Protein AF-A0A8S2GYN4-F1 (afdb_monomer_lite)

Foldseek 3Di:
DPDVVVVVVVVVVVVVVVVVVVVVVVVVCPVPPPVVVVVVVVPPDPVVVVVVVVVLVVPFDFDDPVVCPVQDDPVLCCCPPVVDDDDPPPDPCLPPQDFDFDADSGSRHTDDGSVPDDHDPRD

pLDDT: mean 79.99, std 14.79, range [48.34, 97.19]

Secondary structure (DSSP, 8-state):
---HHHHHHHHHHHHHHHHHHHHHHHHTTTT-SHHHHHHHHHHH--HHHHHHHHHHHHH--PPPHHHHHHHS-HHHHHHHHH---PPTT-STTTT---SSEEE-TTT--EEEEGGG----TT-

Sequence (123 aa):
MRDSSDLLMGTMILVGLVMLIAIGLEQYGVFMIEKDILIDKARREDPHRESSQRQRMAKFVKPDDAILKEMLTDLQYEVTQHNATEPVNSGIFYTHFARGIYVDIVSKEPLFSSVDKYECPCG

Organism: NCBI:txid1234261

InterPro domains:
  IPR002579 Peptide methionine sulphoxide reductase MrsB domain [PF01641] (72-123)
  IPR002579 Peptide methionine sulphoxide reductase MrsB domain [PS51790] (65-123)
  IPR011057 Mss4-like superfamily [SSF51316] (61-123)
  IPR028427 Peptide methionine sulfoxide reductase MsrB [PTHR10173] (49-123)

Structure (mmCIF, N/CA/C/O backbone):
data_AF-A0A8S2GYN4-F1
#
_entry.id   AF-A0A8S2GYN4-F1
#
loop_
_atom_site.group_PDB
_atom_site.id
_atom_site.type_symbol
_atom_site.label_atom_id
_atom_site.label_alt_id
_atom_site.label_comp_id
_atom_site.label_asym_id
_atom_site.label_entity_id
_atom_site.label_seq_id
_atom_site.pdbx_PDB_ins_code
_atom_site.Cartn_x
_atom_site.Cartn_y
_atom_site.Cartn_z
_atom_site.occupancy
_atom_site.B_iso_or_equiv
_atom_site.auth_seq_id
_atom_site.auth_comp_id
_atom_site.auth_asym_id
_atom_site.auth_atom_id
_atom_site.pdb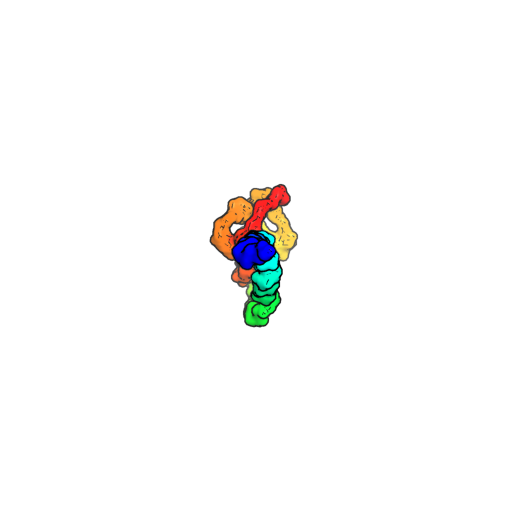x_PDB_model_num
ATOM 1 N N . MET A 1 1 ? 28.814 -14.477 -79.904 1.00 56.62 1 MET A N 1
ATOM 2 C CA . MET A 1 1 ? 28.684 -15.475 -78.824 1.00 56.62 1 MET A CA 1
ATOM 3 C C . MET A 1 1 ? 28.675 -14.709 -77.514 1.00 56.62 1 MET A C 1
ATOM 5 O O . MET A 1 1 ? 29.689 -14.104 -77.211 1.00 56.62 1 MET A O 1
ATOM 9 N N . ARG A 1 2 ? 27.526 -14.595 -76.831 1.00 62.47 2 ARG A N 1
ATOM 10 C CA . ARG A 1 2 ? 27.492 -14.052 -75.462 1.00 62.47 2 ARG A CA 1
ATOM 11 C C . ARG A 1 2 ? 27.864 -15.199 -74.544 1.00 62.47 2 ARG A C 1
ATOM 13 O O . ARG A 1 2 ? 27.263 -16.268 -74.653 1.00 62.47 2 ARG A O 1
ATOM 20 N N . ASP A 1 3 ? 28.919 -14.992 -73.780 1.00 66.62 3 ASP A N 1
ATOM 21 C CA . ASP A 1 3 ? 29.557 -16.037 -73.008 1.00 66.62 3 ASP A CA 1
ATOM 22 C C . ASP A 1 3 ? 28.599 -16.485 -71.897 1.00 66.62 3 ASP A C 1
ATOM 24 O O . ASP A 1 3 ? 27.959 -15.669 -71.232 1.00 66.62 3 ASP A O 1
ATOM 28 N N . SER A 1 4 ? 28.401 -17.795 -71.744 1.00 66.62 4 SER A N 1
ATOM 29 C CA . SER A 1 4 ? 27.432 -18.325 -70.764 1.00 66.62 4 SER A CA 1
ATOM 30 C C . SER A 1 4 ? 27.874 -18.047 -69.318 1.00 66.62 4 SER A C 1
ATOM 32 O O . SER A 1 4 ? 27.058 -18.065 -68.397 1.00 66.62 4 SER A O 1
ATOM 34 N N . SER A 1 5 ? 29.155 -17.724 -69.139 1.00 68.88 5 SER A N 1
ATOM 35 C CA . SER A 1 5 ? 29.784 -17.211 -67.920 1.00 68.88 5 SER A CA 1
ATOM 36 C C . SER A 1 5 ? 29.267 -15.824 -67.508 1.00 68.88 5 SER A C 1
ATOM 38 O O . SER A 1 5 ? 29.047 -15.605 -66.316 1.00 68.88 5 SER A O 1
ATOM 40 N N . ASP A 1 6 ? 28.980 -14.924 -68.457 1.00 73.12 6 ASP A N 1
ATOM 41 C CA . ASP A 1 6 ? 28.479 -13.567 -68.175 1.00 73.12 6 ASP A CA 1
ATOM 42 C C . ASP A 1 6 ? 27.053 -13.594 -67.599 1.00 73.12 6 ASP A C 1
ATOM 44 O O . ASP A 1 6 ? 26.703 -12.822 -66.701 1.00 73.12 6 ASP A O 1
ATOM 48 N N . LEU A 1 7 ? 26.224 -14.530 -68.078 1.00 69.06 7 LEU A N 1
ATOM 49 C CA . LEU A 1 7 ? 24.867 -14.739 -67.571 1.00 69.06 7 LEU A CA 1
ATOM 50 C C . LEU A 1 7 ? 24.886 -15.363 -66.165 1.00 69.06 7 LEU A C 1
ATOM 52 O O . LEU A 1 7 ? 24.126 -14.947 -65.288 1.00 69.06 7 LEU A O 1
ATOM 56 N N . LEU A 1 8 ? 25.790 -16.316 -65.921 1.00 72.50 8 LEU A N 1
ATOM 57 C CA . LEU A 1 8 ? 25.975 -16.918 -64.599 1.00 72.50 8 LEU A CA 1
ATOM 58 C C . LEU A 1 8 ? 26.483 -15.897 -63.571 1.00 72.50 8 LEU A C 1
ATOM 60 O O . LEU A 1 8 ? 25.935 -15.822 -62.473 1.00 72.50 8 LEU A O 1
ATOM 64 N N . MET A 1 9 ? 27.451 -15.049 -63.928 1.00 76.31 9 MET A N 1
ATOM 65 C CA . MET A 1 9 ? 27.926 -13.980 -63.042 1.00 76.31 9 MET A CA 1
ATOM 66 C C . MET A 1 9 ? 26.826 -12.968 -62.699 1.00 76.31 9 MET A C 1
ATOM 68 O O . MET A 1 9 ? 26.660 -12.622 -61.529 1.00 76.31 9 MET A O 1
ATOM 72 N N . GLY A 1 10 ? 26.034 -12.527 -63.684 1.00 80.31 10 GLY A N 1
ATOM 73 C CA . GLY A 1 10 ? 24.934 -11.587 -63.446 1.00 80.31 10 GLY A CA 1
ATOM 74 C C . GLY A 1 10 ? 23.860 -12.145 -62.506 1.00 80.31 10 GLY A C 1
ATOM 75 O O . GLY A 1 10 ? 23.394 -11.448 -61.603 1.00 80.31 10 GLY A O 1
ATOM 76 N N . THR A 1 11 ? 23.508 -13.425 -62.664 1.00 78.56 11 THR A N 1
ATOM 77 C CA . THR A 1 11 ? 22.532 -14.088 -61.782 1.00 78.56 11 THR A CA 1
ATOM 78 C C . THR A 1 11 ? 23.057 -14.282 -60.360 1.00 78.56 11 THR A C 1
ATOM 80 O O . THR A 1 11 ? 22.303 -14.081 -59.412 1.00 78.56 11 THR A O 1
ATOM 83 N N . MET A 1 12 ? 24.347 -14.580 -60.179 1.00 82.56 12 MET A N 1
ATOM 84 C CA . MET A 1 12 ? 24.961 -14.708 -58.851 1.00 82.56 12 MET A CA 1
ATOM 85 C C . MET A 1 12 ? 24.959 -13.382 -58.079 1.00 82.56 12 MET A C 1
ATOM 87 O O . MET A 1 12 ? 24.673 -13.370 -56.883 1.00 82.56 12 MET A O 1
ATOM 91 N N . ILE A 1 13 ? 25.213 -12.261 -58.762 1.00 83.94 13 ILE A N 1
ATOM 92 C CA . ILE A 1 13 ? 25.163 -10.921 -58.156 1.00 83.94 13 ILE A CA 1
ATOM 93 C C . ILE A 1 13 ? 23.728 -10.566 -57.746 1.00 83.94 13 ILE A C 1
ATOM 95 O O . ILE A 1 13 ? 23.510 -10.067 -56.643 1.00 83.94 13 ILE A O 1
ATOM 99 N N . LEU A 1 14 ? 22.741 -10.864 -58.596 1.00 83.88 14 LEU A N 1
ATOM 100 C CA . LEU A 1 14 ? 21.334 -10.593 -58.298 1.00 83.88 14 LEU A CA 1
ATOM 101 C C . LEU A 1 14 ? 20.823 -11.441 -57.122 1.00 83.88 14 LEU A C 1
ATOM 103 O O . LEU A 1 14 ? 20.176 -10.911 -56.222 1.00 83.88 14 LEU A O 1
ATOM 107 N N . VAL A 1 15 ? 21.153 -12.737 -57.089 1.00 83.75 15 VAL A N 1
ATOM 108 C CA . VAL A 1 15 ? 20.791 -13.636 -55.980 1.00 83.75 15 VAL A CA 1
ATOM 109 C C . VAL A 1 15 ? 21.481 -13.205 -54.681 1.00 83.75 15 VAL A C 1
ATOM 111 O O . VAL A 1 15 ? 20.842 -13.186 -53.631 1.00 83.75 15 VAL A O 1
ATOM 114 N N . GLY A 1 16 ? 22.748 -12.783 -54.746 1.00 82.69 16 GLY A N 1
ATOM 115 C CA . GLY A 1 16 ? 23.478 -12.242 -53.597 1.00 82.69 16 GLY A CA 1
ATOM 116 C C . GLY A 1 16 ? 22.859 -10.955 -53.041 1.00 82.69 16 GLY A C 1
ATOM 117 O O . GLY A 1 16 ? 22.690 -10.835 -51.830 1.00 82.69 16 GLY A O 1
ATOM 118 N N . LEU A 1 17 ? 22.453 -10.019 -53.907 1.00 83.44 17 LEU A N 1
ATOM 119 C CA . LEU A 1 17 ? 21.809 -8.766 -53.496 1.00 83.44 17 LEU A CA 1
ATOM 120 C C . LEU A 1 17 ? 20.444 -9.015 -52.831 1.00 83.44 17 LEU A C 1
ATOM 122 O O . LEU A 1 17 ? 20.144 -8.418 -51.800 1.00 83.44 17 LEU A O 1
ATOM 126 N N . VAL A 1 18 ? 19.639 -9.931 -53.380 1.00 81.62 18 VAL A N 1
ATOM 127 C CA . VAL A 1 18 ? 18.338 -10.313 -52.804 1.00 81.62 18 VAL A CA 1
ATOM 128 C C . VAL A 1 18 ? 18.513 -10.986 -51.439 1.00 81.62 18 VAL A C 1
ATOM 130 O O . VAL A 1 18 ? 17.776 -10.667 -50.507 1.00 81.62 18 VAL A O 1
ATOM 133 N N . MET A 1 19 ? 19.518 -11.853 -51.283 1.00 79.19 19 MET A N 1
ATOM 134 C CA . MET A 1 19 ? 19.823 -12.499 -50.001 1.00 79.19 19 MET A CA 1
ATOM 135 C C . MET A 1 19 ? 20.331 -11.507 -48.947 1.00 79.19 19 MET A C 1
ATOM 137 O O . MET A 1 19 ? 19.935 -11.599 -47.788 1.00 79.19 19 MET A O 1
ATOM 141 N N . LEU A 1 20 ? 21.147 -10.519 -49.330 1.00 75.81 20 LEU A N 1
ATOM 142 C CA . LEU A 1 20 ? 21.611 -9.471 -48.411 1.00 75.81 20 LEU A CA 1
ATOM 143 C C . LEU A 1 20 ? 20.465 -8.570 -47.929 1.00 75.81 20 LEU A C 1
ATOM 145 O O . LEU A 1 20 ? 20.431 -8.206 -46.755 1.00 75.81 20 LEU A O 1
ATOM 149 N N . ILE A 1 21 ? 19.507 -8.252 -48.805 1.00 75.88 21 ILE A N 1
ATOM 150 C CA . ILE A 1 21 ? 18.300 -7.498 -48.437 1.00 75.88 21 ILE A CA 1
ATOM 151 C C . ILE A 1 21 ? 17.406 -8.334 -47.504 1.00 75.88 21 ILE A C 1
ATOM 153 O O . ILE A 1 21 ? 16.931 -7.808 -46.499 1.00 75.88 21 ILE A O 1
ATOM 157 N N . ALA A 1 22 ? 17.225 -9.631 -47.782 1.00 69.56 22 ALA A N 1
ATOM 158 C CA . ALA A 1 22 ? 16.421 -10.534 -46.954 1.00 69.56 22 ALA A CA 1
ATOM 159 C C . ALA A 1 22 ? 17.008 -10.738 -45.543 1.00 69.56 22 ALA A C 1
ATOM 161 O O . ALA A 1 22 ? 16.279 -10.628 -44.562 1.00 69.56 22 ALA A O 1
ATOM 162 N N . ILE A 1 23 ? 18.326 -10.953 -45.427 1.00 70.94 23 ILE A N 1
ATOM 163 C CA . ILE A 1 23 ? 19.013 -11.102 -44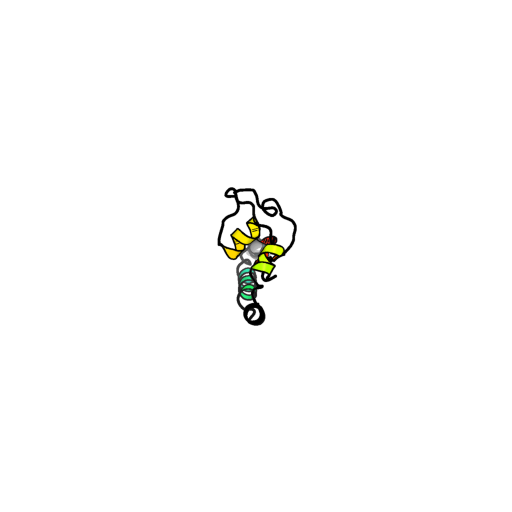.130 1.00 70.94 23 ILE A CA 1
ATOM 164 C C . ILE A 1 23 ? 19.040 -9.767 -43.369 1.00 70.94 23 ILE A C 1
ATOM 166 O O . ILE A 1 23 ? 18.856 -9.734 -42.153 1.00 70.94 23 ILE A O 1
ATOM 170 N N . GLY A 1 24 ? 19.245 -8.650 -44.077 1.00 63.78 24 GLY A N 1
ATOM 171 C CA . GLY A 1 24 ? 19.245 -7.318 -43.476 1.00 63.78 24 GLY A CA 1
ATOM 172 C C . GLY A 1 24 ? 17.894 -6.951 -42.862 1.00 63.78 24 GLY A C 1
ATOM 173 O O . GLY A 1 24 ? 17.853 -6.439 -41.748 1.00 63.78 24 GLY A O 1
ATOM 174 N N . LEU A 1 25 ? 16.785 -7.264 -43.539 1.00 60.12 25 LEU A N 1
ATOM 175 C CA . LEU A 1 25 ? 15.427 -6.940 -43.082 1.00 60.12 25 LEU A CA 1
ATOM 176 C C . LEU A 1 25 ? 14.983 -7.716 -41.830 1.00 60.12 25 LEU A C 1
ATOM 178 O O . LEU A 1 25 ? 14.152 -7.205 -41.079 1.00 60.12 25 LEU A O 1
ATOM 182 N N . GLU A 1 26 ? 15.562 -8.884 -41.541 1.00 61.19 26 GLU A N 1
ATOM 183 C CA . GLU A 1 26 ? 15.275 -9.621 -40.299 1.00 61.19 26 GLU A CA 1
ATOM 184 C C . GLU A 1 26 ? 15.877 -8.954 -39.047 1.00 61.19 26 GLU A C 1
ATOM 186 O O . GLU A 1 26 ? 15.334 -9.096 -37.952 1.00 61.19 26 GLU A O 1
ATOM 191 N N . GLN A 1 27 ? 16.952 -8.168 -39.190 1.00 61.31 27 GLN A N 1
ATOM 192 C CA . GLN A 1 27 ? 17.589 -7.442 -38.078 1.00 61.31 27 GLN A CA 1
ATOM 193 C C . GLN A 1 27 ? 16.865 -6.121 -37.739 1.00 61.31 27 GLN A C 1
ATOM 195 O O . GLN A 1 27 ? 17.014 -5.606 -36.633 1.00 61.31 27 GLN A O 1
ATOM 200 N N . TYR A 1 28 ? 16.056 -5.578 -38.661 1.00 61.19 28 TYR A N 1
ATOM 201 C CA . TYR A 1 28 ? 15.359 -4.285 -38.518 1.00 61.19 28 TYR A CA 1
ATOM 202 C C . TYR A 1 28 ? 13.965 -4.372 -37.861 1.00 61.19 28 TYR A C 1
ATOM 204 O O . TYR A 1 28 ? 13.148 -3.466 -38.008 1.00 61.19 28 TYR A O 1
ATOM 212 N N . GLY A 1 29 ? 13.681 -5.424 -37.087 1.00 54.50 29 GLY A N 1
ATOM 213 C CA . GLY A 1 29 ? 12.595 -5.380 -36.099 1.00 54.50 29 GLY A CA 1
ATOM 214 C C . GLY A 1 29 ? 11.162 -5.439 -36.643 1.00 54.50 29 GLY A C 1
ATOM 215 O O . GLY A 1 29 ? 10.239 -5.075 -35.924 1.00 54.50 29 GLY A O 1
ATOM 216 N N . VAL A 1 30 ? 10.923 -5.945 -37.859 1.00 52.81 30 VAL A N 1
ATOM 217 C CA . VAL A 1 30 ? 9.542 -6.208 -38.339 1.00 52.81 30 VAL A CA 1
ATOM 218 C C . VAL A 1 30 ? 8.937 -7.477 -37.695 1.00 52.81 30 VAL A C 1
ATOM 220 O O . VAL A 1 30 ? 7.732 -7.698 -37.747 1.00 52.81 30 VAL A O 1
ATOM 223 N N . PHE A 1 31 ? 9.734 -8.261 -36.958 1.00 48.34 31 PHE A N 1
ATOM 224 C CA . PHE A 1 31 ? 9.281 -9.370 -36.098 1.00 48.34 31 PHE A CA 1
ATOM 225 C C . PHE A 1 31 ? 8.799 -8.902 -34.700 1.00 48.34 31 PHE A C 1
ATOM 227 O O . PHE A 1 31 ? 8.842 -9.656 -33.730 1.00 48.34 31 PHE A O 1
ATOM 234 N N . MET A 1 32 ? 8.371 -7.642 -34.571 1.00 50.28 32 MET A N 1
ATOM 235 C CA . MET A 1 32 ? 7.909 -7.009 -33.320 1.00 50.28 32 MET A CA 1
ATOM 236 C C . MET A 1 32 ? 6.384 -6.825 -33.271 1.00 50.28 32 MET A C 1
ATOM 238 O O . MET A 1 32 ? 5.889 -5.900 -32.645 1.00 50.28 32 MET A O 1
ATOM 242 N N . ILE A 1 33 ? 5.606 -7.655 -33.969 1.00 51.44 33 ILE A N 1
ATOM 243 C CA . ILE A 1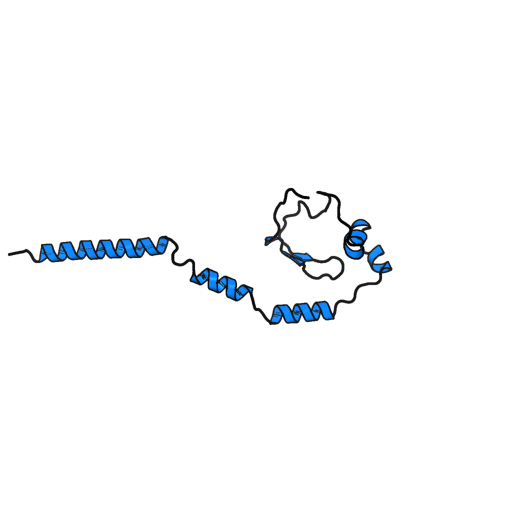 33 ? 4.135 -7.606 -33.851 1.00 51.44 33 ILE A CA 1
ATOM 244 C C . ILE A 1 33 ? 3.584 -8.889 -33.229 1.00 51.44 33 ILE A C 1
ATOM 246 O O . ILE A 1 33 ? 2.642 -8.836 -32.449 1.00 51.44 33 ILE A O 1
ATOM 250 N N . GLU A 1 34 ? 4.197 -10.048 -33.463 1.00 57.88 34 GLU A N 1
ATOM 251 C CA . GLU A 1 34 ? 3.603 -11.305 -32.995 1.00 57.88 34 GLU A CA 1
ATOM 252 C C . GLU A 1 34 ? 3.930 -11.639 -31.530 1.00 57.88 34 GLU A C 1
ATOM 254 O O . GLU A 1 34 ? 3.068 -12.136 -30.803 1.00 57.88 34 GLU A O 1
ATOM 259 N N . LYS A 1 35 ? 5.137 -11.310 -31.046 1.00 52.88 35 LYS A N 1
ATOM 260 C CA . LYS A 1 35 ? 5.498 -11.547 -29.635 1.00 52.88 35 LYS A CA 1
ATOM 261 C C . LYS A 1 35 ? 4.759 -10.612 -28.680 1.00 52.88 35 LYS A C 1
ATOM 263 O O . LYS A 1 35 ? 4.337 -11.059 -27.617 1.00 52.88 35 LYS A O 1
ATOM 268 N N . ASP A 1 36 ? 4.523 -9.371 -29.091 1.00 54.94 36 ASP A N 1
ATOM 269 C CA . ASP A 1 36 ? 3.831 -8.379 -28.266 1.00 54.94 36 ASP A CA 1
ATOM 270 C C . ASP A 1 36 ? 2.328 -8.693 -28.172 1.00 54.94 36 ASP A C 1
ATOM 272 O O . ASP A 1 36 ? 1.743 -8.598 -27.093 1.00 54.94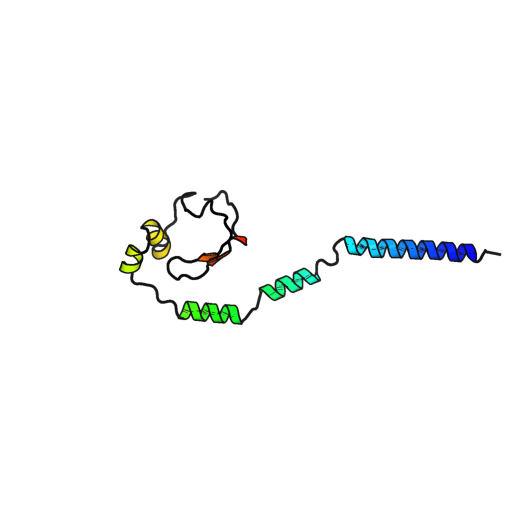 36 ASP A O 1
ATOM 276 N N . ILE A 1 37 ? 1.722 -9.205 -29.254 1.00 53.44 37 ILE A N 1
ATOM 277 C CA . ILE A 1 37 ? 0.343 -9.725 -29.247 1.00 53.44 37 ILE A CA 1
ATOM 278 C C . ILE A 1 37 ? 0.217 -10.961 -28.343 1.00 53.44 37 ILE A C 1
ATOM 280 O O . ILE A 1 37 ? -0.770 -11.088 -27.613 1.00 53.44 37 ILE A O 1
ATOM 284 N N . LEU A 1 38 ? 1.197 -11.873 -28.353 1.00 57.50 38 LEU A N 1
ATOM 285 C CA . LEU A 1 38 ? 1.173 -13.043 -27.466 1.00 57.50 38 LEU A CA 1
ATOM 286 C C . LEU A 1 38 ? 1.322 -12.658 -25.985 1.00 57.50 38 LEU A C 1
ATOM 288 O O . LEU A 1 38 ? 0.670 -13.265 -25.133 1.00 57.50 38 LEU A O 1
ATOM 292 N N . ILE A 1 39 ? 2.139 -11.648 -25.675 1.00 57.16 39 ILE A N 1
ATOM 293 C CA . ILE A 1 39 ? 2.337 -11.158 -24.303 1.00 57.16 39 ILE A CA 1
ATOM 294 C C . ILE A 1 39 ? 1.086 -10.425 -23.795 1.00 57.16 39 ILE A C 1
ATOM 296 O O . ILE A 1 39 ? 0.677 -10.653 -22.655 1.00 57.16 39 ILE A O 1
ATOM 300 N N . ASP A 1 40 ? 0.421 -9.615 -24.628 1.00 56.25 40 ASP A N 1
ATOM 301 C CA . ASP A 1 40 ? -0.794 -8.897 -24.212 1.00 56.25 40 ASP A CA 1
ATOM 302 C C . ASP A 1 40 ? -2.006 -9.844 -24.066 1.00 56.25 40 ASP A C 1
ATOM 304 O O . ASP A 1 40 ? -2.844 -9.662 -23.179 1.00 56.25 40 ASP A O 1
ATOM 308 N N . LYS A 1 41 ? -2.059 -10.937 -24.846 1.00 52.91 41 LYS A N 1
ATOM 309 C CA . LYS A 1 41 ? -3.101 -11.976 -24.725 1.00 52.91 41 LYS A CA 1
ATOM 310 C C . LYS A 1 41 ? -2.941 -12.840 -23.470 1.00 52.91 41 LYS A C 1
ATOM 312 O O . LYS A 1 41 ? -3.938 -13.194 -22.848 1.00 52.91 41 LYS A O 1
ATOM 317 N N . ALA A 1 42 ? -1.706 -13.129 -23.053 1.00 54.88 42 ALA A N 1
ATOM 318 C CA . ALA A 1 42 ? -1.435 -13.839 -21.799 1.00 54.88 42 ALA A CA 1
ATOM 319 C C . ALA A 1 42 ? -1.717 -12.984 -20.547 1.00 54.88 42 ALA A C 1
ATOM 321 O O . ALA A 1 42 ? -1.904 -13.524 -19.459 1.00 54.88 42 ALA A O 1
ATOM 322 N N . ARG A 1 43 ? -1.757 -11.650 -20.683 1.00 60.12 43 ARG A N 1
ATOM 323 C CA . ARG A 1 43 ? -1.976 -10.723 -19.564 1.00 60.12 43 ARG A CA 1
ATOM 324 C C . ARG A 1 43 ? -3.449 -10.526 -19.203 1.00 60.12 43 ARG A C 1
ATOM 326 O O . ARG A 1 43 ? -3.720 -10.133 -18.069 1.00 60.12 43 ARG A O 1
ATOM 333 N N . ARG A 1 44 ? -4.388 -10.742 -20.133 1.00 65.19 44 ARG A N 1
ATOM 334 C CA . ARG A 1 44 ? -5.755 -10.216 -19.968 1.00 65.19 44 ARG A CA 1
ATOM 335 C C . ARG A 1 44 ? -6.824 -11.174 -19.464 1.00 65.19 44 ARG A C 1
ATOM 337 O O . ARG A 1 44 ? -7.776 -10.665 -18.894 1.00 65.19 44 ARG A O 1
ATOM 344 N N . GLU A 1 45 ? -6.704 -12.494 -19.558 1.00 58.59 45 GLU A N 1
ATOM 345 C CA . GLU A 1 45 ? -7.804 -13.370 -19.111 1.00 58.59 45 GLU A CA 1
ATOM 346 C C . GLU A 1 45 ? -7.277 -14.686 -18.526 1.00 58.59 45 GLU A C 1
ATOM 348 O O . GLU A 1 45 ? -7.345 -15.737 -19.154 1.00 58.59 45 GLU A O 1
ATOM 353 N N . ASP A 1 46 ? -6.736 -14.633 -17.304 1.00 59.78 46 ASP A N 1
ATOM 354 C CA . ASP A 1 46 ? -6.681 -15.821 -16.446 1.00 59.78 46 ASP A CA 1
ATOM 355 C C . ASP A 1 46 ? -7.952 -15.852 -15.574 1.00 59.78 46 ASP A C 1
ATOM 357 O O . ASP A 1 46 ? -8.001 -15.179 -14.533 1.00 59.78 46 ASP A O 1
ATOM 361 N N . PRO A 1 47 ? -8.996 -16.607 -15.969 1.00 60.81 47 PRO A N 1
ATOM 362 C CA . PRO A 1 47 ? -10.251 -16.679 -15.223 1.00 60.81 47 PRO A CA 1
ATOM 363 C C . PRO A 1 47 ? -10.075 -17.226 -13.797 1.00 60.81 47 PRO A C 1
ATOM 365 O O . PRO A 1 47 ? -10.905 -16.938 -12.931 1.00 60.81 47 PRO A O 1
ATOM 368 N N . HIS A 1 48 ? -8.985 -17.950 -13.500 1.00 61.62 48 HIS A N 1
ATOM 369 C CA . HIS A 1 48 ? -8.705 -18.422 -12.143 1.00 61.62 48 HIS A CA 1
ATOM 370 C C . HIS A 1 48 ? -8.234 -17.309 -11.200 1.00 61.62 48 HIS A C 1
ATOM 372 O O . HIS A 1 48 ? -8.448 -17.402 -9.983 1.00 61.62 48 HIS A O 1
ATOM 378 N N . ARG A 1 49 ? -7.619 -16.237 -11.714 1.00 69.69 49 ARG A N 1
ATOM 379 C CA . ARG A 1 49 ? -7.146 -15.125 -10.878 1.00 69.69 49 ARG A CA 1
ATOM 380 C C . ARG A 1 49 ? -8.310 -14.278 -10.370 1.00 69.69 49 ARG A C 1
ATOM 382 O O . ARG A 1 49 ? -8.361 -13.976 -9.176 1.00 69.69 49 ARG A O 1
ATOM 389 N N . GLU A 1 50 ? -9.268 -13.967 -11.241 1.00 67.94 50 GLU A N 1
ATOM 390 C CA . GLU A 1 50 ? -10.456 -13.186 -10.877 1.00 67.94 50 GLU A CA 1
ATOM 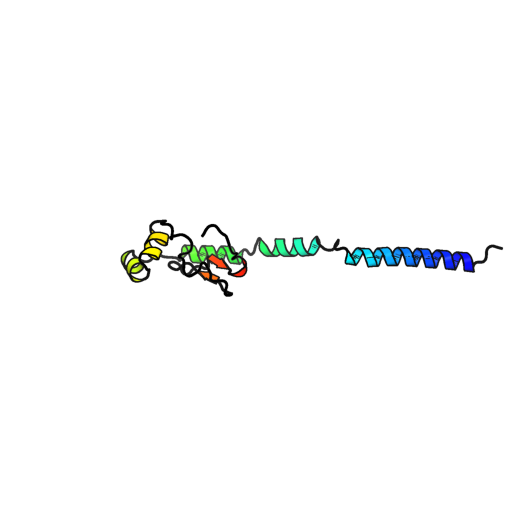391 C C . GLU A 1 50 ? -11.366 -13.961 -9.912 1.00 67.94 50 GLU A C 1
ATOM 393 O O . GLU A 1 50 ? -11.834 -13.399 -8.919 1.00 67.94 50 GLU A O 1
ATOM 398 N N . SER A 1 51 ? -11.558 -15.271 -10.125 1.00 68.12 51 SER A N 1
ATOM 399 C CA . SER A 1 51 ? -12.343 -16.107 -9.207 1.00 68.12 51 SER A CA 1
ATOM 400 C C . SER A 1 51 ? -11.710 -16.185 -7.815 1.00 68.12 51 SER A C 1
ATOM 402 O O . SER A 1 51 ? -12.411 -16.087 -6.809 1.00 68.12 51 SER A O 1
ATOM 404 N N . SER A 1 52 ? -10.381 -16.311 -7.746 1.00 73.44 52 SER A N 1
ATOM 405 C CA . SER A 1 52 ? -9.638 -16.382 -6.484 1.00 73.44 52 SER A CA 1
ATOM 406 C C . SER A 1 52 ? -9.653 -15.052 -5.730 1.00 73.44 52 SER A C 1
ATOM 408 O O . SER A 1 52 ? -9.797 -15.039 -4.508 1.00 73.44 52 SER A O 1
ATOM 410 N N . GLN A 1 53 ? -9.537 -13.925 -6.438 1.00 72.00 53 GLN A N 1
ATOM 411 C CA . GLN A 1 53 ? -9.658 -12.593 -5.841 1.00 72.00 53 GLN A CA 1
ATOM 412 C C . GLN A 1 53 ? -11.074 -12.337 -5.329 1.00 72.00 53 GLN A C 1
ATOM 414 O O . GLN A 1 53 ? -11.235 -11.977 -4.167 1.00 72.00 53 GLN A O 1
ATOM 419 N N . ARG A 1 54 ? -12.108 -12.623 -6.132 1.00 74.62 54 ARG A N 1
ATOM 420 C CA . ARG A 1 54 ? -13.507 -12.527 -5.682 1.00 74.62 54 ARG A CA 1
ATOM 421 C C . ARG A 1 54 ? -13.777 -13.387 -4.456 1.00 74.62 54 ARG A C 1
ATOM 423 O O . ARG A 1 54 ? -14.454 -12.939 -3.539 1.00 74.62 54 ARG A O 1
ATOM 430 N N . GLN A 1 55 ? -13.232 -14.601 -4.414 1.00 77.50 55 GLN A N 1
ATOM 431 C CA . GLN A 1 55 ? -13.380 -15.492 -3.266 1.00 77.50 55 GLN A CA 1
ATOM 432 C C . GLN A 1 55 ? -12.674 -14.955 -2.011 1.00 77.50 55 GLN A C 1
ATOM 434 O O . GLN A 1 55 ? -13.194 -15.117 -0.908 1.00 77.50 55 GLN A O 1
ATOM 439 N N . ARG A 1 56 ? -11.512 -14.304 -2.158 1.00 76.62 56 ARG A N 1
ATOM 440 C CA . ARG A 1 56 ? -10.803 -13.639 -1.051 1.00 76.62 56 ARG A CA 1
ATOM 441 C C . ARG A 1 56 ? -11.563 -12.420 -0.537 1.00 76.62 56 ARG A C 1
ATOM 443 O O . ARG A 1 56 ? -11.829 -12.366 0.660 1.00 76.62 56 ARG A O 1
ATOM 450 N N . MET A 1 57 ? -12.023 -11.549 -1.434 1.00 71.62 57 MET A N 1
ATOM 451 C CA . MET A 1 57 ? -12.845 -10.387 -1.086 1.00 71.62 57 MET A CA 1
ATOM 452 C C . MET A 1 57 ? -14.149 -10.806 -0.398 1.00 71.62 57 MET A C 1
ATOM 454 O O . MET A 1 57 ? -14.526 -10.227 0.613 1.00 71.62 57 MET A O 1
ATOM 458 N N . ALA A 1 58 ? -14.809 -11.861 -0.889 1.00 77.38 58 ALA A N 1
ATOM 459 C CA . ALA A 1 58 ? -16.021 -12.403 -0.272 1.00 77.38 58 ALA A CA 1
ATOM 460 C C . ALA A 1 58 ? -15.777 -13.010 1.122 1.00 77.38 58 ALA A C 1
ATOM 462 O O . ALA A 1 58 ? -16.714 -13.146 1.905 1.00 77.38 58 ALA A O 1
ATOM 463 N N . LYS A 1 59 ? -14.535 -13.397 1.431 1.00 83.94 59 LYS A N 1
ATOM 464 C CA . LYS A 1 59 ? -14.140 -13.950 2.732 1.00 83.94 59 LYS A CA 1
ATOM 465 C C . LYS A 1 59 ? -13.631 -12.877 3.699 1.00 83.94 59 LYS A C 1
ATOM 467 O O . LYS A 1 59 ? -13.558 -13.142 4.898 1.00 83.94 59 LYS A O 1
ATOM 472 N N . PHE A 1 60 ? -13.247 -11.702 3.211 1.00 87.56 60 PHE A N 1
ATOM 473 C CA . PHE A 1 60 ? -12.689 -10.664 4.062 1.00 87.56 60 PHE A CA 1
ATOM 474 C C . PHE A 1 60 ? -13.752 -10.114 5.021 1.00 87.56 60 PHE A C 1
ATOM 476 O O . PHE A 1 60 ? -14.792 -9.606 4.608 1.00 87.56 60 PHE A O 1
ATOM 483 N N . VAL A 1 61 ? -13.464 -10.208 6.319 1.00 89.81 61 VAL A N 1
ATOM 484 C CA . VAL A 1 61 ? -14.257 -9.597 7.387 1.00 89.81 61 VAL A CA 1
ATOM 485 C C . VAL A 1 61 ? -13.398 -8.511 8.010 1.00 89.81 61 VAL A C 1
ATOM 487 O O . VAL A 1 61 ? -12.315 -8.793 8.526 1.00 89.81 61 VAL A O 1
ATOM 490 N N . LYS A 1 62 ? -13.874 -7.266 7.936 1.00 89.62 62 LYS A N 1
ATOM 491 C CA . LYS A 1 62 ? -13.182 -6.123 8.528 1.00 89.62 62 LYS A CA 1
ATOM 492 C C . LYS A 1 62 ? -13.088 -6.315 10.052 1.00 89.62 62 LYS A C 1
ATOM 494 O O . LYS A 1 62 ? -14.121 -6.587 10.664 1.00 89.62 62 LYS A O 1
ATOM 499 N N . PRO A 1 63 ? -11.897 -6.170 10.663 1.00 92.50 63 PRO A N 1
ATOM 500 C CA . PRO A 1 63 ? -11.764 -6.170 12.117 1.00 92.50 63 PRO A CA 1
ATOM 501 C C . PRO A 1 63 ? -12.550 -5.028 12.770 1.00 92.50 63 PRO A C 1
ATOM 503 O O . PRO A 1 63 ? -12.792 -3.992 12.145 1.00 92.50 63 PRO A O 1
ATOM 506 N N . ASP A 1 64 ? -12.893 -5.202 14.045 1.00 95.31 64 ASP A N 1
ATOM 507 C CA . ASP A 1 64 ? -13.550 -4.161 14.831 1.00 95.31 64 ASP A CA 1
ATOM 508 C C . ASP A 1 64 ? -12.668 -2.918 14.984 1.00 95.31 64 ASP A C 1
ATOM 510 O O . ASP A 1 64 ? -11.439 -2.988 15.023 1.00 95.31 64 ASP A O 1
ATOM 514 N N . ASP A 1 65 ? -13.316 -1.766 15.134 1.00 94.75 65 ASP A N 1
ATOM 515 C CA . ASP A 1 65 ? -12.649 -0.465 15.187 1.00 94.75 65 ASP A CA 1
ATOM 516 C C . ASP A 1 65 ? -11.605 -0.357 16.311 1.00 94.75 65 ASP A C 1
ATOM 518 O O . ASP A 1 65 ? -10.516 0.179 16.111 1.00 94.75 65 ASP A O 1
ATOM 522 N N . ALA A 1 66 ? -11.912 -0.928 17.479 1.00 95.81 66 ALA A N 1
ATOM 523 C CA . ALA A 1 66 ? -10.992 -0.968 18.614 1.00 95.81 66 ALA A CA 1
ATOM 524 C C . ALA A 1 66 ? -9.706 -1.741 18.280 1.00 95.81 66 ALA A C 1
ATOM 526 O O . ALA A 1 66 ? -8.612 -1.290 18.601 1.00 95.81 66 ALA A O 1
ATOM 527 N N . ILE A 1 67 ? -9.836 -2.860 17.561 1.00 95.06 67 ILE A N 1
ATOM 528 C CA . ILE A 1 67 ? -8.697 -3.674 17.130 1.00 95.06 67 ILE A CA 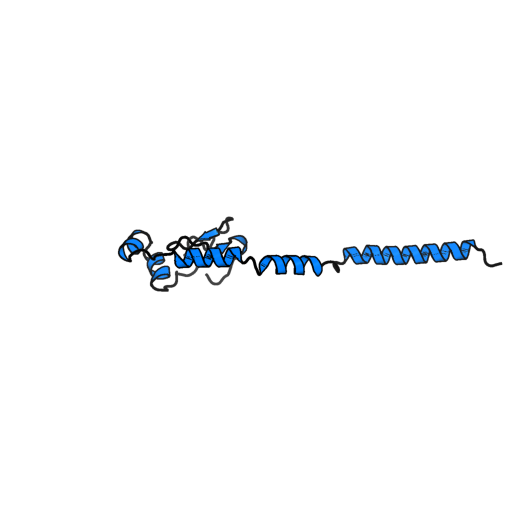1
ATOM 529 C C . ILE A 1 67 ? -7.857 -2.896 16.111 1.00 95.06 67 ILE A C 1
ATOM 531 O O . ILE A 1 67 ? -6.631 -2.900 16.186 1.00 95.06 67 ILE A O 1
ATOM 535 N N . LEU A 1 68 ? -8.498 -2.191 15.174 1.00 96.12 68 LEU A N 1
ATOM 536 C CA . LEU A 1 68 ? -7.790 -1.381 14.179 1.00 96.12 68 LEU A CA 1
ATOM 537 C C . LEU A 1 68 ? -6.981 -0.249 14.824 1.00 96.12 68 LEU A C 1
ATOM 539 O O . LEU A 1 68 ? -5.852 -0.014 14.402 1.00 96.12 68 LEU A O 1
ATOM 543 N N . LYS A 1 69 ? -7.519 0.406 15.859 1.00 96.00 69 LYS A N 1
ATOM 544 C CA . LYS A 1 69 ? -6.811 1.449 16.621 1.00 96.00 69 LYS A CA 1
ATOM 545 C C . LYS A 1 69 ? -5.613 0.923 17.409 1.00 96.00 69 LYS A C 1
ATOM 547 O O . LYS A 1 69 ? -4.652 1.655 17.597 1.00 96.00 69 LYS A O 1
ATOM 552 N N . GLU A 1 70 ? -5.655 -0.326 17.865 1.00 96.06 70 GLU A N 1
ATOM 553 C CA . GLU A 1 70 ? -4.514 -0.957 18.540 1.00 96.06 70 GLU A CA 1
ATOM 554 C C . GLU A 1 70 ? -3.447 -1.454 17.552 1.00 96.06 70 GLU A C 1
ATOM 556 O O . GLU A 1 70 ? -2.255 -1.438 17.857 1.00 96.06 70 GLU A O 1
ATOM 561 N N . MET A 1 71 ? -3.862 -1.917 16.368 1.00 94.81 71 MET A N 1
ATOM 562 C CA . MET A 1 71 ? -2.964 -2.481 15.355 1.00 94.81 71 MET A CA 1
ATOM 563 C C . MET A 1 71 ? -2.234 -1.432 14.512 1.00 94.81 71 MET A C 1
ATOM 565 O O . MET A 1 71 ? -1.134 -1.704 14.026 1.00 94.81 71 MET A O 1
ATOM 569 N N . LEU A 1 72 ? -2.873 -0.292 14.252 1.00 95.88 72 LEU A N 1
ATOM 570 C CA . LEU A 1 72 ? -2.395 0.729 13.324 1.00 95.88 72 LEU A CA 1
ATOM 571 C C . LEU A 1 72 ? -1.807 1.916 14.079 1.00 95.88 72 LEU A C 1
ATOM 573 O O . LEU A 1 72 ? -2.216 2.229 15.192 1.00 95.88 72 LEU A O 1
ATOM 577 N N . THR A 1 73 ? -0.872 2.621 13.445 1.00 96.00 73 THR A N 1
ATOM 578 C CA . THR A 1 73 ? -0.518 3.963 13.923 1.00 96.00 73 THR A CA 1
ATOM 579 C C . THR A 1 73 ? -1.673 4.929 13.668 1.00 96.00 73 THR A C 1
ATOM 581 O O . THR A 1 73 ? -2.456 4.718 12.739 1.00 96.00 73 THR A O 1
ATOM 584 N N . ASP A 1 74 ? -1.738 6.027 14.424 1.00 96.00 74 ASP A N 1
ATOM 585 C CA . ASP A 1 74 ? -2.778 7.052 14.254 1.00 96.00 74 ASP A CA 1
ATOM 586 C C . ASP A 1 74 ? -2.912 7.496 12.787 1.00 96.00 74 ASP A C 1
ATOM 588 O O . ASP A 1 74 ? -4.004 7.489 12.226 1.00 96.00 74 ASP A O 1
ATOM 592 N N . LEU A 1 75 ? -1.789 7.783 12.114 1.00 94.75 75 LEU A N 1
ATOM 593 C CA . LEU A 1 75 ? -1.794 8.179 10.702 1.00 94.75 75 LEU A CA 1
ATOM 594 C C . LEU A 1 75 ? -2.319 7.068 9.778 1.00 94.75 75 LEU A C 1
ATOM 596 O O . LEU A 1 75 ? -3.083 7.345 8.859 1.00 94.75 75 LEU A O 1
ATOM 600 N N . GLN A 1 76 ? -1.931 5.810 10.005 1.00 95.81 76 GLN A N 1
ATOM 601 C CA . GLN A 1 76 ? -2.412 4.682 9.200 1.00 95.81 76 GLN A CA 1
ATOM 602 C C . GLN A 1 76 ? -3.910 4.446 9.395 1.00 95.81 76 GLN A C 1
ATOM 604 O O . GLN A 1 76 ? -4.613 4.137 8.431 1.00 95.81 76 GLN A O 1
ATOM 609 N N . TYR A 1 77 ? -4.405 4.594 10.622 1.00 96.88 77 TYR A N 1
ATOM 610 C CA . TYR A 1 77 ? -5.827 4.495 10.918 1.00 96.88 77 TYR A CA 1
ATOM 611 C C . TYR A 1 77 ? -6.606 5.609 10.208 1.00 96.88 77 TYR A C 1
ATOM 613 O O . TYR A 1 77 ? -7.542 5.312 9.470 1.00 96.88 77 TYR A O 1
ATOM 621 N N . GLU A 1 78 ? -6.164 6.863 10.313 1.00 97.19 78 GLU A N 1
ATOM 622 C CA . GLU A 1 78 ? -6.806 7.992 9.629 1.00 97.19 78 GLU A CA 1
ATOM 623 C C . GLU A 1 78 ? -6.801 7.834 8.098 1.00 97.19 78 GLU A C 1
ATOM 625 O O . GLU A 1 78 ? -7.827 8.024 7.441 1.00 97.19 78 GLU A O 1
ATOM 630 N N . VAL A 1 79 ? -5.678 7.421 7.502 1.00 95.81 79 VAL A N 1
ATOM 631 C CA . VAL A 1 79 ? -5.584 7.211 6.046 1.00 95.81 79 VAL A CA 1
ATOM 632 C C . VAL A 1 79 ? -6.486 6.060 5.591 1.00 95.81 79 VAL A C 1
ATOM 634 O O . VAL A 1 79 ? -7.224 6.203 4.618 1.00 95.81 79 VAL A O 1
ATOM 637 N N . THR A 1 80 ? -6.470 4.922 6.292 1.00 94.88 80 THR A N 1
ATOM 638 C CA . THR A 1 80 ? -7.206 3.720 5.855 1.00 94.88 80 THR A CA 1
ATOM 639 C C . THR A 1 80 ? -8.695 3.747 6.200 1.00 94.88 80 THR A C 1
ATOM 641 O O . THR A 1 80 ? -9.492 3.180 5.455 1.00 94.88 80 THR A O 1
ATOM 644 N N . GLN A 1 81 ? -9.090 4.370 7.315 1.00 96.19 81 GLN A N 1
ATOM 645 C CA . GLN A 1 81 ? -10.472 4.352 7.811 1.00 96.19 81 GLN A CA 1
ATOM 646 C C . GLN A 1 81 ? -11.228 5.652 7.540 1.00 96.19 81 GLN A C 1
ATOM 648 O O . GLN A 1 81 ? -12.443 5.608 7.345 1.00 96.19 81 GLN A O 1
ATOM 653 N N . HIS A 1 82 ? -10.534 6.792 7.495 1.00 96.69 82 HIS A N 1
ATOM 654 C CA . HIS A 1 82 ? -11.146 8.115 7.341 1.00 96.69 82 HIS A CA 1
ATOM 655 C C . HIS A 1 82 ? -10.779 8.815 6.030 1.00 96.69 82 HIS A C 1
ATOM 657 O O . HIS A 1 82 ? -11.121 9.982 5.845 1.00 96.69 82 HIS A O 1
ATOM 663 N N . ASN A 1 83 ? -10.129 8.109 5.097 1.00 95.00 83 ASN A N 1
ATOM 664 C CA . ASN A 1 83 ? -9.720 8.653 3.800 1.00 95.00 83 ASN A CA 1
ATOM 665 C C . ASN A 1 83 ? -8.868 9.931 3.943 1.00 95.00 83 ASN A C 1
ATOM 667 O O . ASN A 1 83 ? -8.942 10.845 3.118 1.00 95.00 83 ASN A O 1
ATOM 671 N N . ALA A 1 84 ? -8.086 10.012 5.024 1.00 96.06 84 ALA A N 1
ATOM 672 C CA . ALA A 1 84 ? -7.111 11.072 5.210 1.00 96.06 84 ALA A CA 1
ATOM 673 C C . ALA A 1 84 ? -5.946 10.919 4.218 1.00 96.06 84 ALA A C 1
ATOM 675 O O . ALA A 1 84 ? -5.788 9.898 3.548 1.00 96.06 84 ALA A O 1
ATOM 676 N N . THR A 1 85 ? -5.106 11.945 4.126 1.00 94.19 85 THR A N 1
ATOM 677 C CA . THR A 1 85 ? -3.920 11.953 3.260 1.00 94.19 85 THR A CA 1
ATOM 678 C C . THR A 1 85 ? -2.674 12.129 4.114 1.00 94.19 85 THR A C 1
ATOM 680 O O . THR A 1 85 ? -2.659 12.965 5.019 1.00 94.19 85 THR A O 1
ATOM 683 N N . GLU A 1 86 ? -1.632 11.341 3.845 1.00 92.56 86 GLU A N 1
ATOM 684 C CA . GLU A 1 86 ? -0.346 11.512 4.520 1.00 92.56 86 GLU A CA 1
ATOM 685 C C . GLU A 1 86 ? 0.353 12.813 4.086 1.00 92.56 86 GLU A C 1
ATOM 687 O O . GLU A 1 86 ? 0.141 13.295 2.969 1.00 92.56 86 GLU A O 1
ATOM 692 N N . PRO A 1 87 ? 1.194 13.414 4.943 1.00 92.25 87 PRO A N 1
ATOM 693 C CA . PRO A 1 87 ? 2.015 14.545 4.535 1.00 92.25 87 PRO A CA 1
ATOM 694 C C . PRO A 1 87 ? 2.965 14.177 3.385 1.00 92.25 87 PRO A C 1
ATOM 696 O O . PRO A 1 87 ? 3.499 13.068 3.325 1.00 92.25 87 PRO A O 1
ATOM 699 N N . VAL A 1 88 ? 3.233 15.143 2.510 1.00 89.88 88 VAL A N 1
ATOM 700 C CA . VAL A 1 88 ? 4.139 14.994 1.358 1.00 89.88 88 VAL A CA 1
ATOM 701 C C . VAL A 1 88 ? 5.534 14.532 1.810 1.00 89.88 88 VAL A C 1
ATOM 703 O O . VAL A 1 88 ? 6.069 15.073 2.781 1.00 89.88 88 VAL A O 1
ATOM 706 N N . ASN A 1 89 ? 6.138 13.566 1.107 1.00 83.62 89 ASN A N 1
ATOM 707 C CA . ASN A 1 89 ? 7.472 13.009 1.375 1.00 83.62 89 ASN A CA 1
ATOM 708 C C . ASN A 1 89 ? 7.665 12.407 2.783 1.00 83.62 89 ASN A C 1
ATOM 710 O O . ASN A 1 89 ? 8.798 12.316 3.262 1.00 83.62 89 ASN A O 1
ATOM 714 N N . SER A 1 90 ? 6.589 12.034 3.485 1.00 86.44 90 SER A N 1
ATOM 715 C CA . SER A 1 90 ? 6.674 11.570 4.883 1.00 86.44 90 SER A CA 1
ATOM 716 C C . SER A 1 90 ? 6.508 10.059 5.072 1.00 86.44 90 SER A C 1
ATOM 718 O O . SER A 1 90 ? 6.909 9.523 6.108 1.00 86.44 90 SER A O 1
ATOM 720 N N . GLY A 1 91 ? 5.955 9.356 4.080 1.00 84.56 91 GLY A N 1
ATOM 721 C CA . GLY A 1 91 ? 5.701 7.920 4.158 1.00 84.56 91 GLY A CA 1
ATOM 722 C C . GLY A 1 91 ? 6.987 7.084 4.155 1.00 84.56 91 GLY A C 1
ATOM 723 O O . GLY A 1 91 ? 7.902 7.316 3.365 1.00 84.56 91 GLY A O 1
ATOM 724 N N . ILE A 1 92 ? 7.044 6.029 4.980 1.00 88.56 92 ILE A N 1
ATOM 725 C CA . ILE A 1 92 ? 8.216 5.127 5.078 1.00 88.56 92 ILE A CA 1
ATOM 726 C C . ILE A 1 92 ? 8.564 4.426 3.756 1.00 88.56 92 ILE A C 1
ATOM 728 O O . ILE A 1 92 ? 9.683 3.952 3.567 1.00 88.56 92 ILE A O 1
ATOM 732 N N . PHE A 1 93 ? 7.595 4.340 2.843 1.00 89.19 93 PHE A N 1
ATOM 733 C CA . PHE A 1 93 ? 7.754 3.702 1.542 1.00 89.19 93 PHE A CA 1
ATOM 734 C C . PHE A 1 93 ? 8.071 4.685 0.410 1.00 89.19 93 PHE A C 1
ATOM 736 O O . PHE A 1 93 ? 8.310 4.229 -0.712 1.00 89.19 93 PHE A O 1
ATOM 743 N N . TYR A 1 94 ? 8.127 5.994 0.690 1.00 87.50 94 TYR A N 1
ATOM 744 C CA . TYR A 1 94 ? 8.401 7.033 -0.306 1.00 87.50 94 TYR A CA 1
ATOM 745 C C . TYR A 1 94 ? 9.713 6.744 -1.055 1.00 87.50 94 TYR A C 1
ATOM 747 O O . TYR A 1 94 ? 9.705 6.436 -2.250 1.00 87.50 94 TYR A O 1
ATOM 755 N N . THR A 1 95 ? 10.829 6.653 -0.327 1.00 89.75 95 THR A N 1
ATOM 756 C CA . THR A 1 95 ? 12.165 6.347 -0.875 1.00 89.75 95 THR A CA 1
ATOM 757 C C . THR A 1 95 ? 12.486 4.848 -0.949 1.00 89.75 95 THR A C 1
ATOM 759 O O . THR A 1 95 ? 13.615 4.456 -1.240 1.00 89.75 95 THR A O 1
ATOM 762 N N . HIS A 1 96 ? 11.509 3.971 -0.700 1.00 91.75 96 HIS A N 1
ATOM 763 C CA . HIS A 1 96 ? 11.728 2.525 -0.695 1.00 91.75 96 HIS A CA 1
ATOM 764 C C . HIS A 1 96 ? 11.547 1.914 -2.091 1.00 91.75 96 HIS A C 1
ATOM 766 O O . HIS A 1 96 ? 10.442 1.938 -2.632 1.00 91.75 96 HIS A O 1
ATOM 772 N N . PHE A 1 97 ? 12.595 1.299 -2.648 1.00 92.50 97 PHE A N 1
ATOM 773 C CA . PHE A 1 97 ? 12.579 0.670 -3.984 1.00 92.50 97 PHE A CA 1
ATOM 774 C C . PHE A 1 97 ? 13.035 -0.797 -3.989 1.00 92.50 97 PHE A C 1
ATOM 776 O O . PHE A 1 97 ? 13.348 -1.357 -5.040 1.00 92.50 97 PHE A O 1
ATOM 783 N N . ALA A 1 98 ? 13.085 -1.452 -2.824 1.00 93.69 98 ALA A N 1
ATOM 784 C CA . ALA A 1 98 ? 13.435 -2.868 -2.779 1.00 93.69 98 ALA A CA 1
ATOM 785 C C . ALA A 1 98 ? 12.361 -3.732 -3.466 1.00 93.69 98 ALA A C 1
ATOM 787 O O . ALA A 1 98 ? 11.170 -3.408 -3.448 1.00 93.69 98 ALA A O 1
ATOM 788 N N . ARG A 1 99 ? 12.788 -4.855 -4.062 1.00 95.19 99 ARG A N 1
ATOM 789 C CA . ARG A 1 99 ? 11.880 -5.787 -4.744 1.00 95.19 99 ARG A CA 1
ATOM 790 C C . ARG A 1 99 ? 10.901 -6.423 -3.756 1.00 95.19 99 ARG A C 1
ATOM 792 O O . ARG A 1 99 ? 11.328 -6.976 -2.747 1.00 95.19 99 ARG A O 1
ATOM 799 N N . GLY A 1 100 ? 9.609 -6.401 -4.078 1.00 94.50 100 GLY A N 1
ATOM 800 C CA . GLY A 1 100 ? 8.561 -6.949 -3.221 1.00 94.50 100 GLY A CA 1
ATOM 801 C C . GLY A 1 100 ? 7.141 -6.673 -3.716 1.00 94.50 100 GLY A C 1
ATOM 802 O O . GLY A 1 100 ? 6.925 -6.182 -4.824 1.00 94.50 100 GLY A O 1
ATOM 803 N N . ILE A 1 101 ? 6.168 -7.010 -2.869 1.00 95.00 101 ILE A N 1
ATOM 804 C CA . ILE A 1 101 ? 4.738 -6.751 -3.073 1.00 95.00 101 ILE A CA 1
ATOM 805 C C . ILE A 1 101 ? 4.252 -5.870 -1.923 1.00 95.00 101 ILE A C 1
ATOM 807 O O . ILE A 1 101 ? 4.498 -6.182 -0.759 1.00 95.00 101 ILE A O 1
ATOM 811 N N . TYR A 1 102 ? 3.553 -4.791 -2.256 1.00 92.38 102 TYR A N 1
ATOM 812 C CA . TYR A 1 102 ? 2.882 -3.921 -1.300 1.00 92.38 102 TYR A CA 1
ATOM 813 C C . TYR A 1 102 ? 1.499 -4.488 -1.005 1.00 92.38 102 TYR A C 1
ATOM 815 O O . TYR A 1 102 ? 0.729 -4.789 -1.919 1.00 92.38 102 TYR A O 1
ATOM 823 N N . VAL A 1 103 ? 1.207 -4.656 0.277 1.00 94.06 103 VAL A N 1
ATOM 824 C CA . VAL A 1 103 ? 0.031 -5.364 0.781 1.00 94.06 103 VAL A CA 1
ATOM 825 C C . VAL A 1 103 ? -0.774 -4.408 1.656 1.00 94.06 103 VAL A C 1
ATOM 827 O O . VAL A 1 103 ? -0.187 -3.652 2.428 1.00 94.06 103 VAL A O 1
ATOM 830 N N . ASP A 1 104 ? -2.101 -4.452 1.555 1.00 93.50 104 ASP A N 1
ATOM 831 C CA . ASP A 1 104 ? -2.998 -3.729 2.455 1.00 93.50 104 ASP A CA 1
ATOM 832 C C . ASP A 1 104 ? -2.749 -4.162 3.907 1.00 93.50 104 ASP A C 1
ATOM 834 O O . ASP A 1 104 ? -2.786 -5.347 4.253 1.00 93.50 104 ASP A O 1
ATOM 838 N N . ILE A 1 105 ? -2.499 -3.190 4.778 1.00 93.19 105 ILE A N 1
ATOM 839 C CA . ILE A 1 105 ? -2.224 -3.441 6.186 1.00 93.19 105 ILE A CA 1
ATOM 840 C C . ILE A 1 105 ? -3.431 -4.034 6.929 1.00 93.19 105 ILE A C 1
ATOM 842 O O . ILE A 1 105 ? -3.215 -4.793 7.877 1.00 93.19 105 ILE A O 1
ATOM 846 N N . VAL A 1 106 ? -4.664 -3.763 6.486 1.00 93.44 106 VAL A N 1
ATOM 847 C CA . VAL A 1 106 ? -5.899 -4.246 7.121 1.00 93.44 106 VAL A CA 1
ATOM 848 C C . VAL A 1 106 ? -6.305 -5.606 6.562 1.00 93.44 106 VAL A C 1
ATOM 850 O O . VAL A 1 106 ? -6.379 -6.580 7.310 1.00 93.44 106 VAL A O 1
ATOM 853 N N . SER A 1 107 ? -6.540 -5.698 5.251 1.00 90.38 107 SER A N 1
ATOM 854 C CA . SER A 1 107 ? -7.040 -6.932 4.625 1.00 90.38 107 SER A CA 1
ATOM 855 C C . SER A 1 107 ? -5.967 -7.982 4.343 1.00 90.38 107 SER A C 1
ATOM 857 O O . SER A 1 107 ? -6.284 -9.153 4.133 1.00 90.38 107 SER A O 1
ATOM 859 N N . LYS A 1 108 ? -4.689 -7.585 4.366 1.00 90.00 108 LYS A N 1
ATOM 860 C CA . LYS A 1 108 ? -3.548 -8.400 3.923 1.00 90.00 108 LYS A CA 1
ATOM 861 C C . LYS A 1 108 ? -3.616 -8.798 2.446 1.00 90.00 108 LYS A C 1
ATOM 863 O O . LYS A 1 108 ? -2.930 -9.732 2.021 1.00 90.00 108 LYS A O 1
ATOM 868 N N . GLU A 1 109 ? -4.400 -8.082 1.645 1.00 89.75 109 GLU A N 1
ATOM 869 C CA . GLU A 1 109 ? -4.471 -8.304 0.206 1.00 89.75 109 GLU A CA 1
ATOM 870 C C . GLU A 1 109 ? -3.321 -7.603 -0.534 1.00 89.75 109 GLU A C 1
ATOM 872 O O . GLU A 1 109 ? -2.980 -6.461 -0.224 1.00 89.75 109 GLU A O 1
ATOM 877 N N . PRO A 1 110 ? -2.680 -8.266 -1.512 1.00 92.12 110 PRO A N 1
ATOM 878 C CA . PRO A 1 110 ? -1.642 -7.640 -2.323 1.00 92.12 110 PRO A CA 1
ATOM 879 C C . PRO A 1 110 ? -2.248 -6.584 -3.257 1.00 92.12 110 PRO A C 1
ATOM 881 O O . PRO A 1 110 ? -3.158 -6.896 -4.024 1.00 92.12 110 PRO A O 1
ATOM 884 N N . LEU A 1 111 ? -1.706 -5.364 -3.226 1.00 91.69 111 LEU A N 1
ATOM 885 C CA . LEU A 1 111 ? -2.196 -4.218 -3.999 1.00 91.69 111 LEU A CA 1
ATOM 886 C C . LEU A 1 111 ? -1.271 -3.855 -5.167 1.00 91.69 111 LEU A C 1
ATOM 888 O O . LEU A 1 111 ? -1.731 -3.732 -6.299 1.00 91.69 111 LEU A O 1
ATOM 892 N N . PHE A 1 112 ? 0.035 -3.719 -4.913 1.00 92.62 112 PHE A N 1
ATOM 893 C CA . PHE A 1 112 ? 0.995 -3.229 -5.911 1.00 92.62 112 PHE A CA 1
ATOM 894 C C . PHE A 1 112 ? 2.265 -4.079 -5.950 1.00 92.62 112 PHE A C 1
ATOM 896 O O . PHE A 1 112 ? 2.708 -4.607 -4.929 1.00 92.62 112 PHE A O 1
ATOM 903 N N . SER A 1 113 ? 2.887 -4.188 -7.125 1.00 93.44 113 SER A N 1
ATOM 904 C CA . SER A 1 113 ? 4.233 -4.747 -7.261 1.00 93.44 113 SER A CA 1
ATOM 905 C C . SER A 1 113 ? 5.274 -3.636 -7.211 1.00 93.44 113 SER A C 1
ATOM 907 O O . SER A 1 113 ? 5.077 -2.571 -7.788 1.00 93.44 113 SER A O 1
ATOM 909 N N . SER A 1 114 ? 6.428 -3.903 -6.599 1.00 93.69 114 SER A N 1
ATOM 910 C CA . SER A 1 114 ? 7.578 -2.996 -6.675 1.00 93.69 114 SER A CA 1
ATOM 911 C C . SER A 1 114 ? 8.063 -2.754 -8.106 1.00 93.69 114 SER A C 1
ATOM 913 O O . SER A 1 114 ? 8.747 -1.770 -8.343 1.00 93.69 114 SER A O 1
ATOM 915 N N . VAL A 1 115 ? 7.755 -3.659 -9.046 1.00 92.94 115 VAL A N 1
ATOM 916 C CA . VAL A 1 115 ? 8.130 -3.523 -10.465 1.00 92.94 115 VAL A CA 1
ATOM 917 C C . VAL A 1 115 ? 7.448 -2.317 -11.111 1.00 92.94 115 VAL A C 1
ATOM 919 O O . VAL A 1 115 ? 8.029 -1.694 -11.992 1.00 92.94 115 VAL A O 1
ATOM 922 N N . ASP A 1 116 ? 6.252 -1.968 -10.638 1.00 92.06 116 ASP A N 1
ATOM 923 C CA . ASP A 1 116 ? 5.468 -0.850 -11.160 1.00 92.06 116 ASP A CA 1
ATOM 924 C C . ASP A 1 116 ? 5.725 0.459 -10.381 1.00 92.06 116 ASP A C 1
ATOM 926 O O . ASP A 1 116 ? 5.175 1.505 -10.729 1.00 92.06 116 ASP A O 1
ATOM 930 N N . LYS A 1 117 ? 6.551 0.432 -9.320 1.00 91.00 117 LYS A N 1
ATOM 931 C CA . LYS A 1 117 ? 6.884 1.625 -8.526 1.00 91.00 117 LYS A CA 1
ATOM 932 C C . LYS A 1 117 ? 7.925 2.479 -9.252 1.00 91.00 117 LYS A C 1
ATOM 934 O O . LYS A 1 117 ? 8.957 1.974 -9.684 1.00 91.00 117 LYS A O 1
ATOM 939 N N . TYR A 1 118 ? 7.691 3.788 -9.304 1.00 91.31 118 TYR A N 1
ATOM 940 C CA . TYR A 1 118 ? 8.604 4.781 -9.873 1.00 91.31 118 TYR A CA 1
ATOM 941 C C . TYR A 1 118 ? 8.655 6.044 -9.001 1.00 91.31 118 TYR A C 1
ATOM 943 O O . TYR A 1 118 ? 7.781 6.260 -8.161 1.00 91.31 118 TYR A O 1
ATOM 951 N N . GLU A 1 119 ? 9.698 6.859 -9.165 1.00 88.69 119 GLU A N 1
ATOM 952 C CA . GLU A 1 119 ? 9.832 8.146 -8.473 1.00 88.69 119 GLU A CA 1
ATOM 953 C C . GLU A 1 119 ? 8.944 9.210 -9.129 1.00 88.69 119 GLU A C 1
ATOM 955 O O . GLU A 1 119 ? 9.054 9.470 -10.328 1.00 88.69 119 GLU A O 1
ATOM 960 N N . CYS A 1 120 ? 8.078 9.843 -8.335 1.00 86.19 120 CYS A N 1
ATOM 961 C CA . CYS A 1 120 ? 7.243 10.965 -8.752 1.00 86.19 120 CYS A CA 1
ATOM 962 C C . CYS A 1 120 ? 7.559 12.190 -7.872 1.00 86.19 120 CYS A C 1
ATOM 964 O O . CYS A 1 120 ? 7.637 12.049 -6.652 1.00 86.19 120 CYS A O 1
ATOM 966 N N . PRO A 1 121 ? 7.720 13.401 -8.438 1.00 81.25 121 PRO A N 1
ATOM 967 C CA . PRO A 1 121 ? 8.065 14.604 -7.673 1.00 81.25 121 PRO A CA 1
ATOM 968 C C . PRO A 1 121 ? 6.910 15.175 -6.829 1.00 81.25 121 PRO A C 1
ATOM 970 O O . PRO A 1 121 ? 7.081 16.208 -6.186 1.00 81.25 121 PRO A O 1
ATOM 973 N N . CYS A 1 122 ? 5.729 14.555 -6.854 1.00 77.94 122 CYS A N 1
ATOM 974 C CA . CYS A 1 122 ? 4.530 15.074 -6.197 1.00 77.94 122 CYS A CA 1
ATOM 975 C C . CYS A 1 122 ? 4.349 14.625 -4.738 1.00 77.94 122 CYS A C 1
ATOM 977 O O . CYS A 1 122 ? 3.429 15.133 -4.096 1.00 77.94 122 CYS A O 1
ATOM 979 N N . GLY A 1 123 ? 5.195 13.733 -4.207 1.00 59.25 123 GLY A N 1
ATOM 980 C CA . GLY A 1 123 ? 5.188 13.388 -2.781 1.00 59.25 123 GLY A CA 1
ATOM 981 C C . GLY A 1 123 ? 5.602 11.979 -2.432 1.00 59.25 123 GLY A C 1
ATOM 982 O O . GLY A 1 123 ? 5.506 11.094 -3.313 1.00 59.25 123 GLY A O 1
#

Radius of gyration: 30.14 Å; chains: 1; bounding box: 46×34×97 Å